Protein AF-A0A935CYV9-F1 (afdb_monomer_lite)

Sequence (121 aa):
MKKIVLFVFLAFAMGACKKTATTETTETKVEETSTSVPMPETESSAVKDYMQAYDAYLIEYTEAMKTKDQAKMVELGNKGKELSAKGSEALKQAQGDDLTKLTEYMKAKTDEFVAISQGKY

Secondary structure (DSSP, 8-state):
-----------------------------------SSPPPP-S-HHHHHHHHHHHHHHHHHHHHHHHT-HHHHHHHHHHHHHHHHHHHHHHHH--HHHHHHHHHHHHHHHHHHHHHHTT--

pLDDT: mean 79.81, std 23.37, range [32.62, 97.94]

Foldseek 3Di:
DDDDDDDDDDDDDDDDDDDDDDPDPPPPPPVCPPQPDDQDDDPDPLLVVLLVLLSVLLVLLLVCLVVVPPVSVVVSVVS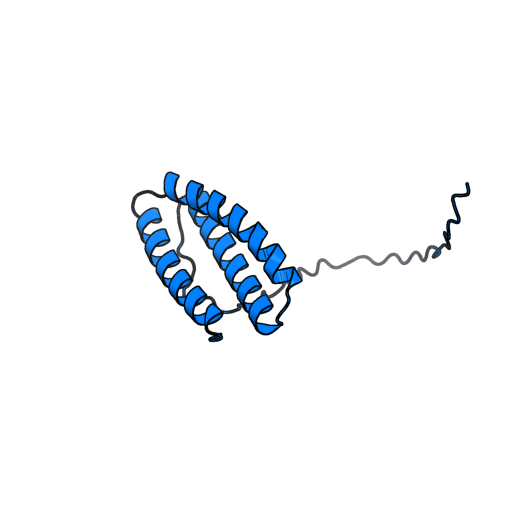VVVSVVSVVVQVVPQDDPSVVSSVVSVVSSVVVSVCSVVVHD

Structure (mmCIF, N/CA/C/O backbone):
data_AF-A0A935CYV9-F1
#
_entry.id   AF-A0A935CYV9-F1
#
loop_
_atom_site.group_PDB
_atom_site.id
_atom_site.type_symbol
_atom_site.label_atom_id
_atom_site.label_alt_id
_atom_site.label_comp_id
_atom_site.label_asym_id
_atom_site.label_entity_id
_atom_site.label_seq_id
_atom_site.pdbx_PDB_ins_code
_atom_site.Cartn_x
_atom_site.Cartn_y
_atom_site.Cartn_z
_atom_site.occupancy
_atom_site.B_iso_or_equiv
_atom_site.auth_seq_id
_atom_site.auth_comp_id
_atom_site.auth_asym_id
_atom_site.auth_atom_id
_atom_site.pdbx_PDB_model_num
ATOM 1 N N . MET A 1 1 ? 35.337 33.307 -17.037 1.00 39.66 1 MET A N 1
ATOM 2 C CA . MET A 1 1 ? 35.035 33.971 -18.333 1.00 39.66 1 MET A CA 1
ATOM 3 C C . MET A 1 1 ? 34.294 32.940 -19.175 1.00 39.66 1 MET A C 1
ATOM 5 O O . MET A 1 1 ? 34.830 31.859 -19.291 1.00 39.66 1 MET A O 1
ATOM 9 N N . LYS A 1 2 ? 33.096 33.101 -19.734 1.00 40.34 2 LYS A N 1
ATOM 10 C CA . LYS A 1 2 ? 32.302 34.258 -20.152 1.00 40.34 2 LYS A CA 1
ATOM 11 C C . LYS A 1 2 ? 30.863 33.739 -20.401 1.00 40.34 2 LYS A C 1
ATOM 13 O O . LYS A 1 2 ? 30.731 32.744 -21.093 1.00 40.34 2 LYS A O 1
ATOM 18 N N . LYS A 1 3 ? 29.873 34.504 -19.915 1.00 42.19 3 LYS A N 1
ATOM 19 C CA . LYS A 1 3 ? 28.583 34.874 -20.552 1.00 42.19 3 LYS A CA 1
ATOM 20 C C . LYS A 1 3 ? 27.553 33.746 -20.794 1.00 42.19 3 LYS A C 1
ATOM 22 O O . LYS A 1 3 ? 27.824 32.834 -21.551 1.00 42.19 3 LYS A O 1
ATOM 27 N N . ILE A 1 4 ? 26.398 33.687 -20.119 1.00 53.44 4 ILE A N 1
ATOM 28 C CA . ILE A 1 4 ? 25.245 34.622 -20.085 1.00 53.44 4 ILE A CA 1
ATOM 29 C C . ILE A 1 4 ? 24.616 34.855 -21.474 1.00 53.44 4 ILE A C 1
ATOM 31 O O . ILE A 1 4 ? 25.193 35.559 -22.297 1.00 53.44 4 ILE A O 1
ATOM 35 N N . VAL A 1 5 ? 23.379 34.338 -21.591 1.00 47.91 5 VAL A N 1
ATOM 36 C CA . VAL A 1 5 ? 22.203 34.843 -22.337 1.00 47.91 5 VA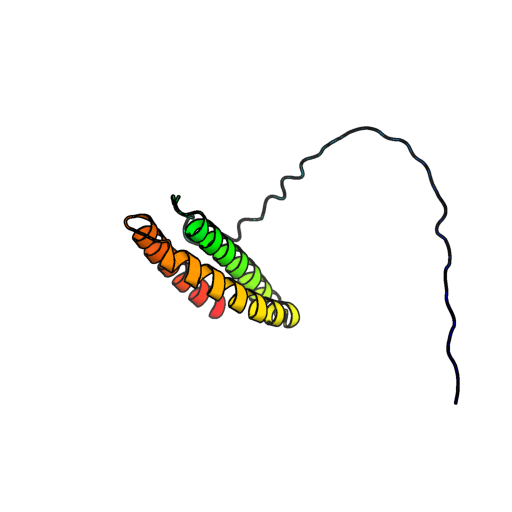L A CA 1
ATOM 37 C C . VAL A 1 5 ? 22.139 34.599 -23.845 1.00 47.91 5 VAL A C 1
ATOM 39 O O . VAL A 1 5 ? 22.907 35.170 -24.608 1.00 47.91 5 VAL A O 1
ATOM 42 N N . LEU A 1 6 ? 21.077 33.904 -24.275 1.00 40.09 6 LEU A N 1
ATOM 43 C CA . LEU A 1 6 ? 20.084 34.546 -25.140 1.00 40.09 6 LEU A CA 1
ATOM 44 C C . LEU A 1 6 ? 18.693 33.912 -24.984 1.00 40.09 6 LEU A C 1
ATOM 46 O O . LEU A 1 6 ? 18.488 32.726 -25.223 1.00 40.09 6 LEU A O 1
ATOM 50 N N . PHE A 1 7 ? 17.757 34.757 -24.563 1.00 47.88 7 PHE A N 1
ATOM 51 C CA . PHE A 1 7 ? 16.315 34.572 -24.628 1.00 47.88 7 PHE A CA 1
ATOM 52 C C . PHE A 1 7 ? 15.857 34.325 -26.069 1.00 47.88 7 PHE A C 1
ATOM 54 O O . PHE A 1 7 ? 16.259 35.058 -26.971 1.00 47.88 7 PHE A O 1
ATOM 61 N N . VAL A 1 8 ? 14.914 33.402 -26.254 1.00 47.12 8 VAL A N 1
ATOM 62 C CA . VAL A 1 8 ? 13.996 33.430 -27.398 1.00 47.12 8 VAL A CA 1
ATOM 63 C C . VAL A 1 8 ? 12.576 33.403 -26.846 1.00 47.12 8 VAL A C 1
ATOM 65 O O . VAL A 1 8 ? 11.997 32.353 -26.591 1.00 47.12 8 VAL A O 1
ATOM 68 N N . PHE A 1 9 ? 12.038 34.602 -26.629 1.00 47.41 9 PHE A N 1
ATOM 69 C CA . PHE A 1 9 ? 10.605 34.836 -26.732 1.00 47.41 9 PHE A CA 1
ATOM 70 C C . PHE A 1 9 ? 10.282 34.939 -28.222 1.00 47.41 9 PHE A C 1
ATOM 72 O O . PHE A 1 9 ? 10.816 35.818 -28.899 1.00 47.41 9 PHE A O 1
ATOM 79 N N . LEU A 1 10 ? 9.380 34.096 -28.720 1.00 45.16 10 LEU A N 1
ATOM 80 C CA . LEU A 1 10 ? 8.602 34.442 -29.901 1.00 45.16 10 LEU A CA 1
ATOM 81 C C . LEU A 1 10 ? 7.129 34.146 -29.630 1.00 45.16 10 LEU A C 1
ATOM 83 O O . LEU A 1 10 ? 6.747 33.047 -29.236 1.00 45.16 10 LEU A O 1
ATOM 87 N N . ALA A 1 11 ? 6.351 35.210 -29.772 1.00 48.66 11 ALA A N 1
ATOM 88 C CA . ALA A 1 11 ? 4.949 35.337 -29.441 1.00 48.66 11 ALA A CA 1
ATOM 89 C C . ALA A 1 11 ? 4.051 34.426 -30.288 1.00 48.66 11 ALA A C 1
ATOM 91 O O . ALA A 1 11 ? 4.236 34.326 -31.500 1.00 48.66 11 ALA A O 1
ATOM 92 N N . PHE A 1 12 ? 3.010 33.872 -29.664 1.00 46.62 12 PHE A N 1
ATOM 93 C CA . PHE A 1 12 ? 1.820 33.427 -30.382 1.00 46.62 12 PHE A CA 1
ATOM 94 C C . PHE A 1 12 ? 0.674 34.385 -30.060 1.00 46.62 12 PHE A C 1
ATOM 96 O O . PHE A 1 12 ? 0.287 34.568 -28.905 1.00 46.62 12 PHE A O 1
ATOM 103 N N . ALA A 1 13 ? 0.232 35.079 -31.104 1.00 57.47 13 ALA A N 1
ATOM 104 C CA . ALA A 1 13 ? -0.743 36.149 -31.064 1.00 57.47 13 ALA A CA 1
ATOM 105 C C . ALA A 1 13 ? -2.147 35.652 -30.693 1.00 57.47 13 ALA A C 1
ATOM 107 O O . ALA A 1 13 ? -2.540 34.520 -30.973 1.00 57.47 13 ALA A O 1
ATOM 108 N N . MET A 1 14 ? -2.896 36.566 -30.082 1.00 56.25 14 MET A N 1
ATOM 109 C CA . MET A 1 14 ? -4.300 36.453 -29.715 1.00 56.25 14 MET A CA 1
ATOM 110 C C . MET A 1 14 ? -5.187 36.067 -30.907 1.00 56.25 14 MET A C 1
ATOM 112 O O . MET A 1 14 ? -5.165 36.721 -31.947 1.00 56.25 14 MET A O 1
ATOM 116 N N . GLY A 1 15 ? -6.055 35.082 -30.691 1.00 41.81 15 GLY A N 1
ATOM 117 C CA . GLY A 1 15 ? -7.263 34.856 -31.475 1.00 41.81 15 GLY A CA 1
ATOM 118 C C . GLY A 1 15 ? -8.446 34.740 -30.521 1.00 41.81 15 GLY A C 1
ATOM 119 O O . GLY A 1 15 ? -8.673 33.688 -29.933 1.00 41.81 15 GLY A O 1
ATOM 120 N N . ALA A 1 16 ? -9.177 35.836 -30.328 1.00 46.56 16 ALA A N 1
ATOM 121 C CA . ALA A 1 16 ? -10.431 35.832 -29.592 1.00 46.56 16 ALA A CA 1
ATOM 122 C C . ALA A 1 16 ? -11.509 35.104 -30.413 1.00 46.56 16 ALA A C 1
ATOM 124 O O . ALA A 1 16 ? -11.941 35.598 -31.452 1.00 46.56 16 ALA A O 1
ATOM 125 N N . CYS A 1 17 ? -11.988 33.964 -29.916 1.00 44.50 17 CYS A N 1
ATOM 126 C CA . CYS A 1 17 ? -13.298 33.434 -30.276 1.00 44.50 17 CYS A CA 1
ATOM 127 C C . CYS A 1 17 ? -14.087 33.157 -28.997 1.00 44.50 17 CYS A C 1
ATOM 129 O O . CYS A 1 17 ? -13.855 32.201 -28.264 1.00 44.50 17 CYS A O 1
ATOM 131 N N . LYS A 1 18 ? -15.023 34.066 -28.737 1.00 49.28 18 LYS A N 1
ATOM 132 C CA . LYS A 1 18 ? -16.114 33.938 -27.781 1.00 49.28 18 LYS A CA 1
ATOM 133 C C . LYS A 1 18 ? -17.003 32.772 -28.227 1.00 49.28 18 LYS A C 1
ATOM 135 O O . LYS A 1 18 ? -17.712 32.905 -29.221 1.00 49.28 18 LYS A O 1
ATOM 140 N N . LYS A 1 19 ? -17.000 31.660 -27.488 1.00 39.03 19 LYS A N 1
ATOM 141 C CA . LYS A 1 19 ? -18.079 30.665 -27.535 1.00 39.03 19 LYS A CA 1
ATOM 142 C C . LYS A 1 19 ? -18.382 30.151 -26.130 1.00 39.03 19 LYS A C 1
ATOM 144 O O . LYS A 1 19 ? -17.541 29.579 -25.451 1.00 39.03 19 LYS A O 1
ATOM 149 N N . THR A 1 20 ? -19.598 30.469 -25.713 1.00 40.00 20 THR A N 1
ATOM 150 C CA . THR A 1 20 ? -20.313 30.010 -24.524 1.00 40.00 20 THR A CA 1
ATOM 151 C C . THR A 1 20 ? -20.707 28.534 -24.665 1.00 40.00 20 THR A C 1
ATOM 153 O O . THR A 1 20 ? -20.994 28.108 -25.783 1.00 40.00 20 THR A O 1
ATOM 156 N N . ALA A 1 21 ? -20.829 27.848 -23.516 1.00 38.59 21 ALA A N 1
ATOM 157 C CA . ALA A 1 21 ? -21.350 26.486 -23.304 1.00 38.59 21 ALA A CA 1
ATOM 158 C C . ALA A 1 21 ? -20.405 25.373 -23.813 1.00 38.59 21 ALA A C 1
ATOM 160 O O . ALA A 1 21 ? -19.901 25.447 -24.924 1.00 38.59 21 ALA A O 1
ATOM 161 N N . THR A 1 22 ? -20.045 24.346 -23.044 1.00 36.22 22 THR A N 1
ATOM 162 C CA . THR A 1 22 ? -20.837 23.566 -22.089 1.00 36.22 22 THR A CA 1
ATOM 163 C C . THR A 1 22 ? -19.895 22.931 -21.065 1.00 36.22 22 THR A C 1
ATOM 165 O O . THR A 1 22 ? -18.804 22.488 -21.414 1.00 36.22 22 THR A O 1
ATOM 168 N N . THR A 1 23 ? -20.331 22.889 -19.806 1.00 43.91 23 THR A N 1
ATOM 16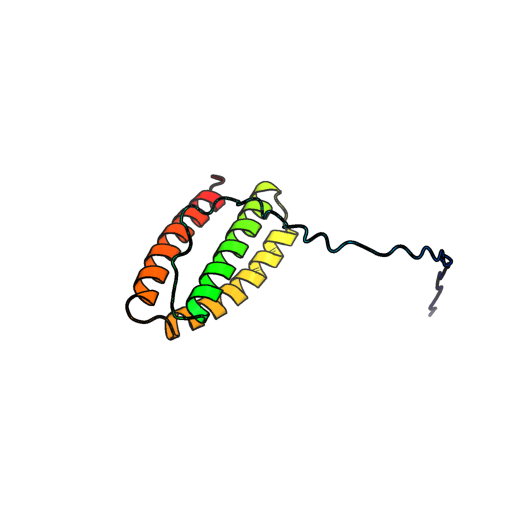9 C CA . THR A 1 23 ? -19.805 21.988 -18.778 1.00 43.91 23 THR A CA 1
ATOM 170 C C . THR A 1 23 ? -20.064 20.557 -19.236 1.00 43.91 23 THR A C 1
ATOM 172 O O . THR A 1 23 ? -21.123 20.001 -18.966 1.00 43.91 23 THR A O 1
ATOM 175 N N . GLU A 1 24 ? -19.134 19.970 -19.978 1.00 36.84 24 GLU A N 1
ATOM 176 C CA . GLU A 1 24 ? -19.025 18.520 -20.023 1.00 36.84 24 GLU A CA 1
ATOM 177 C C . GLU A 1 24 ? -18.179 18.130 -18.820 1.00 36.84 24 GLU A C 1
ATOM 179 O O . GLU A 1 24 ? -16.955 18.259 -18.798 1.00 36.84 24 GLU A O 1
ATOM 184 N N . THR A 1 25 ? -18.885 17.711 -17.772 1.00 44.09 25 THR A N 1
ATOM 185 C CA . THR A 1 25 ? -18.381 16.718 -16.837 1.00 44.09 25 THR A CA 1
ATOM 186 C C . THR A 1 25 ? -17.962 15.525 -17.683 1.00 44.09 25 THR A C 1
ATOM 188 O O . THR A 1 25 ? -18.759 14.638 -17.975 1.00 44.09 25 THR A O 1
ATOM 191 N N . THR A 1 26 ? -16.713 15.530 -18.136 1.00 32.62 26 THR A N 1
ATOM 192 C CA . THR A 1 26 ? -16.036 14.302 -18.507 1.00 32.62 26 THR A CA 1
ATOM 193 C C . THR A 1 26 ? -15.919 13.538 -17.202 1.00 32.62 26 THR A C 1
ATOM 195 O O . THR A 1 26 ? -15.004 13.760 -16.409 1.00 32.62 26 THR A O 1
ATOM 198 N N . GLU A 1 27 ? -16.913 12.688 -16.943 1.00 42.84 27 GLU A N 1
ATOM 199 C CA . GLU A 1 27 ? -16.704 11.471 -16.184 1.00 42.84 27 GLU A CA 1
ATOM 200 C C . GLU A 1 27 ? -15.520 10.788 -16.859 1.00 42.84 27 GLU A C 1
ATOM 202 O O . GLU A 1 27 ? -15.650 10.074 -17.855 1.00 42.84 27 GLU A O 1
ATOM 207 N N . THR A 1 28 ? -14.325 11.078 -16.351 1.00 33.72 28 THR A N 1
ATOM 208 C CA . THR A 1 28 ? -13.198 10.179 -16.471 1.00 33.72 28 THR A CA 1
ATOM 209 C C . THR A 1 28 ? -13.692 8.911 -15.807 1.00 33.72 28 THR A C 1
ATOM 211 O O . THR A 1 28 ? -13.606 8.755 -14.591 1.00 33.72 28 THR A O 1
ATOM 214 N N . LYS A 1 29 ? -14.308 8.043 -16.613 1.00 40.22 29 LYS A N 1
ATOM 215 C CA . LYS A 1 29 ? -14.447 6.632 -16.332 1.00 40.22 29 LYS A CA 1
ATOM 216 C C . LYS A 1 29 ? -13.019 6.172 -16.118 1.00 40.22 29 LYS A C 1
ATOM 218 O O . LYS A 1 29 ? -12.297 5.906 -17.075 1.00 40.22 29 LYS A O 1
ATOM 223 N N . VAL A 1 30 ? -12.600 6.223 -14.857 1.00 38.84 30 VAL A N 1
ATOM 224 C CA . VAL A 1 30 ? -11.447 5.500 -14.361 1.00 38.84 30 VAL A CA 1
ATOM 225 C C . VAL A 1 30 ? -11.759 4.089 -14.807 1.00 38.84 30 VAL A C 1
ATOM 227 O O . VAL A 1 30 ? -12.747 3.497 -14.375 1.00 38.84 30 VAL A O 1
ATOM 230 N N . GLU A 1 31 ? -11.054 3.646 -15.838 1.00 35.81 31 GLU A N 1
ATOM 231 C CA . GLU A 1 31 ? -11.078 2.263 -16.249 1.00 35.81 31 GLU A CA 1
ATOM 232 C C . GLU A 1 31 ? -10.713 1.518 -14.971 1.00 35.81 31 GLU A C 1
ATOM 234 O O . GLU A 1 31 ? -9.599 1.678 -14.466 1.00 35.81 31 GLU A O 1
ATOM 239 N N . GLU A 1 32 ? -11.712 0.884 -14.348 1.00 41.59 32 GLU A N 1
ATOM 240 C CA . GLU A 1 32 ? -11.533 0.087 -13.149 1.00 41.59 32 GLU A CA 1
ATOM 241 C C . GLU A 1 32 ? -10.511 -0.971 -13.535 1.00 41.59 32 GLU A C 1
ATOM 243 O O . GLU A 1 32 ? -10.839 -2.015 -14.095 1.00 41.59 32 GLU A O 1
ATOM 248 N N . THR A 1 33 ? -9.240 -0.679 -13.279 1.00 43.53 33 THR A N 1
ATOM 249 C CA . THR A 1 33 ? -8.246 -1.708 -13.062 1.00 43.53 33 THR A CA 1
ATOM 250 C C . THR A 1 33 ? -8.794 -2.413 -11.837 1.00 43.53 33 THR A C 1
ATOM 252 O O . THR A 1 33 ? -8.685 -1.889 -10.731 1.00 43.53 33 THR A O 1
ATOM 255 N N . SER A 1 34 ? -9.581 -3.463 -12.091 1.00 48.66 34 SER A N 1
ATOM 256 C CA . SER A 1 34 ? -10.439 -4.100 -11.106 1.00 48.66 34 SER A CA 1
ATOM 257 C C . SER A 1 34 ? -9.570 -4.533 -9.953 1.00 48.66 34 SER A C 1
ATOM 259 O O . SER A 1 34 ? -8.853 -5.527 -10.045 1.00 48.66 34 SER A O 1
ATOM 261 N N . THR A 1 35 ? -9.639 -3.775 -8.868 1.00 58.41 35 THR A N 1
ATOM 262 C CA . THR A 1 35 ? -9.132 -4.289 -7.621 1.00 58.41 35 THR A CA 1
ATOM 263 C C . THR A 1 35 ? -10.074 -5.408 -7.189 1.00 58.41 35 THR A C 1
ATOM 265 O O . THR A 1 35 ? -11.290 -5.349 -7.378 1.00 58.41 35 THR A O 1
ATOM 268 N N . SER A 1 36 ? -9.495 -6.497 -6.702 1.00 69.88 36 SER A N 1
ATOM 269 C CA . SER A 1 36 ? -10.161 -7.796 -6.558 1.00 69.88 36 SER A CA 1
ATOM 270 C C . SER A 1 36 ? -11.320 -7.795 -5.559 1.00 69.88 36 SER A C 1
ATOM 272 O O . SER A 1 36 ? -12.166 -8.6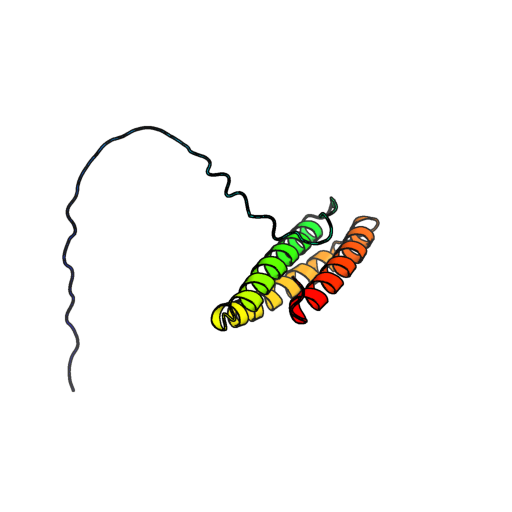90 -5.593 1.00 69.88 36 SER A O 1
ATOM 274 N N . VAL A 1 37 ? -11.371 -6.790 -4.680 1.00 84.94 37 VAL A N 1
ATOM 275 C CA . VAL A 1 37 ? -12.422 -6.620 -3.679 1.00 84.94 37 VAL A CA 1
ATOM 276 C C . VAL A 1 37 ? -12.918 -5.172 -3.624 1.00 84.94 37 VAL A C 1
ATOM 278 O O . VAL A 1 37 ? -12.099 -4.242 -3.652 1.00 84.94 37 VAL A O 1
ATOM 281 N N . PRO A 1 38 ? -14.243 -4.963 -3.502 1.00 90.12 38 PRO A N 1
ATOM 282 C CA . PRO A 1 38 ? -14.809 -3.635 -3.321 1.00 90.12 38 PRO A CA 1
ATOM 283 C C . PRO A 1 38 ? -14.380 -3.047 -1.975 1.00 90.12 38 PRO A C 1
ATOM 285 O O . PRO A 1 38 ? -14.207 -3.761 -0.985 1.00 90.12 38 PRO A O 1
ATOM 288 N N . MET A 1 39 ? -14.226 -1.728 -1.940 1.00 94.62 39 MET A N 1
ATOM 289 C CA . MET A 1 39 ? -13.906 -0.995 -0.720 1.00 94.62 39 MET A CA 1
ATOM 290 C C . MET A 1 39 ? -15.112 -1.002 0.233 1.00 94.62 39 MET A C 1
ATOM 292 O O . MET A 1 39 ? -16.173 -0.512 -0.157 1.00 94.62 39 MET A O 1
ATOM 296 N N . PRO A 1 40 ? -15.005 -1.556 1.456 1.00 94.81 40 PRO A N 1
ATOM 297 C CA . PRO A 1 40 ? -16.066 -1.447 2.448 1.00 94.81 40 PRO A CA 1
ATOM 298 C C . PRO A 1 40 ? -16.264 0.002 2.900 1.00 94.81 40 PRO A C 1
ATOM 300 O O . PRO A 1 40 ? -15.319 0.787 2.957 1.00 94.81 40 PRO A O 1
ATOM 303 N N . GLU A 1 41 ? -17.494 0.332 3.286 1.00 95.44 41 GLU A N 1
ATOM 304 C CA . GLU A 1 41 ? -17.785 1.600 3.955 1.00 95.44 41 GLU A CA 1
ATOM 305 C C . GLU A 1 41 ? -17.287 1.572 5.405 1.00 95.44 41 GLU A C 1
ATOM 307 O O . GLU A 1 41 ? -17.484 0.588 6.132 1.00 95.44 41 GLU A O 1
ATOM 312 N N . THR A 1 42 ? -16.668 2.672 5.825 1.00 94.81 42 THR A N 1
ATOM 313 C CA . THR A 1 42 ? -16.094 2.867 7.160 1.00 94.81 42 THR A CA 1
ATOM 314 C C . THR A 1 42 ? -16.513 4.220 7.714 1.00 94.81 42 THR A C 1
ATOM 316 O O . THR A 1 42 ? -16.678 5.179 6.958 1.00 94.81 42 THR A O 1
ATOM 319 N N . GLU A 1 43 ? -16.627 4.321 9.033 1.00 94.94 43 GLU A N 1
ATOM 320 C CA . GLU A 1 43 ? -16.982 5.581 9.697 1.00 94.94 43 GLU A CA 1
ATOM 321 C C . GLU A 1 43 ? -15.758 6.503 9.844 1.00 94.94 43 GLU A C 1
ATOM 323 O O . GLU A 1 43 ? -15.862 7.729 9.780 1.00 94.94 43 GLU A O 1
ATOM 328 N N . SER A 1 44 ? -14.565 5.924 10.005 1.00 95.94 44 SER A N 1
ATOM 329 C CA . SER A 1 44 ? -13.308 6.664 10.061 1.00 95.94 44 SER A CA 1
ATOM 330 C C . SER A 1 44 ? -12.889 7.161 8.677 1.00 95.94 44 SER A C 1
ATOM 332 O O . SER A 1 44 ? -12.574 6.379 7.774 1.00 95.94 44 SER A O 1
ATOM 334 N N . SER A 1 45 ? -12.785 8.485 8.534 1.00 96.06 45 SER A N 1
ATOM 335 C CA . SER A 1 45 ? -12.240 9.108 7.325 1.00 96.06 45 SER A CA 1
ATOM 336 C C . SER A 1 45 ? -10.777 8.733 7.093 1.00 96.06 45 SER A C 1
ATOM 338 O O . SER A 1 45 ? -10.381 8.543 5.953 1.00 96.06 45 SER A O 1
ATOM 340 N N . ALA A 1 46 ? -9.975 8.558 8.151 1.00 97.19 46 ALA A N 1
ATOM 341 C CA . ALA A 1 46 ? -8.577 8.146 8.009 1.00 97.19 46 ALA A CA 1
ATOM 342 C C . ALA A 1 46 ? -8.447 6.724 7.443 1.00 97.19 46 ALA A C 1
ATOM 344 O O . ALA A 1 46 ? -7.565 6.466 6.624 1.00 97.19 46 ALA A O 1
ATOM 345 N N . VAL A 1 47 ? -9.338 5.812 7.850 1.00 97.75 47 VAL A N 1
ATOM 346 C CA . VAL A 1 47 ? -9.399 4.451 7.298 1.00 97.75 47 VAL A CA 1
ATOM 347 C C . VAL A 1 47 ? -9.791 4.493 5.823 1.00 97.75 47 VAL A C 1
ATOM 349 O O . VAL A 1 47 ? -9.079 3.926 4.991 1.00 97.75 47 VAL A O 1
ATOM 352 N N . LYS A 1 48 ? -10.847 5.241 5.485 1.00 96.75 48 LYS A N 1
ATOM 353 C CA . LYS A 1 48 ? -11.293 5.439 4.100 1.00 96.75 48 LYS A CA 1
ATOM 354 C C . LYS A 1 48 ? -10.193 6.033 3.216 1.00 96.75 48 LYS A C 1
ATOM 356 O O . LYS A 1 48 ? -9.891 5.481 2.159 1.00 96.75 48 LYS A O 1
ATOM 361 N N . ASP A 1 49 ? -9.540 7.097 3.676 1.00 96.94 49 ASP A N 1
ATOM 362 C CA . ASP A 1 49 ? -8.453 7.772 2.959 1.00 96.94 49 ASP A CA 1
ATOM 363 C C . ASP A 1 49 ? -7.272 6.834 2.692 1.00 96.94 49 ASP A C 1
ATOM 365 O O . ASP A 1 49 ? -6.654 6.886 1.626 1.00 96.94 49 ASP A O 1
ATOM 369 N N . TYR A 1 50 ? -6.929 5.976 3.657 1.00 97.94 50 TYR A N 1
ATOM 370 C CA . TYR A 1 50 ? -5.861 4.999 3.483 1.00 97.94 50 TYR A CA 1
ATOM 371 C C . TYR A 1 50 ? -6.230 3.929 2.451 1.00 97.94 50 TYR A C 1
ATOM 373 O O . TYR A 1 50 ? -5.420 3.634 1.574 1.00 97.94 50 TYR A O 1
ATOM 381 N N . MET A 1 51 ? -7.450 3.390 2.505 1.00 97.06 51 MET A N 1
ATOM 382 C CA . MET A 1 51 ? -7.924 2.382 1.551 1.00 97.06 51 MET A CA 1
ATOM 383 C C . MET A 1 51 ? -7.975 2.924 0.118 1.00 97.06 51 MET A C 1
ATOM 385 O O . MET A 1 51 ? -7.528 2.250 -0.809 1.00 97.06 51 MET A O 1
ATOM 389 N N . GLN A 1 52 ? -8.431 4.168 -0.055 1.00 96.31 52 GLN A N 1
ATOM 390 C CA . GLN A 1 52 ? -8.413 4.871 -1.341 1.00 96.31 52 GLN A CA 1
ATOM 391 C C . GLN A 1 52 ? -6.993 5.107 -1.858 1.00 96.31 52 GLN A C 1
ATOM 393 O O . GLN A 1 52 ? -6.709 4.861 -3.030 1.00 96.31 52 GLN A O 1
ATOM 398 N N . ALA A 1 53 ? -6.084 5.556 -0.988 1.00 97.00 53 ALA A N 1
ATOM 399 C CA . ALA A 1 53 ? -4.688 5.751 -1.360 1.00 97.00 53 ALA A CA 1
ATOM 400 C C . ALA A 1 53 ? -4.008 4.428 -1.750 1.00 97.00 53 ALA A C 1
ATOM 402 O O . ALA A 1 53 ? -3.183 4.414 -2.664 1.00 97.00 53 ALA A O 1
ATOM 403 N N . TYR A 1 54 ? -4.359 3.322 -1.087 1.00 97.00 54 TYR A N 1
ATOM 404 C CA . TYR A 1 54 ? -3.831 1.999 -1.411 1.00 97.00 54 TYR A CA 1
ATOM 405 C C . TYR A 1 54 ? -4.323 1.505 -2.776 1.00 97.00 54 TYR A C 1
ATOM 407 O O . TYR A 1 54 ? -3.527 0.993 -3.559 1.00 97.00 54 TYR A O 1
ATOM 415 N N . ASP A 1 55 ? -5.599 1.717 -3.106 1.00 95.69 55 ASP A N 1
ATOM 416 C CA . ASP A 1 55 ? -6.132 1.367 -4.428 1.00 95.69 55 ASP A CA 1
ATOM 417 C C . ASP A 1 55 ? -5.454 2.152 -5.542 1.00 95.69 55 ASP A C 1
ATOM 419 O O . ASP A 1 55 ? -4.967 1.560 -6.503 1.00 95.69 55 ASP A O 1
ATOM 423 N N . ALA A 1 56 ? -5.336 3.472 -5.386 1.00 95.19 56 ALA A N 1
ATOM 424 C CA . ALA A 1 56 ? -4.611 4.300 -6.346 1.00 95.19 56 ALA A CA 1
ATOM 425 C C . ALA A 1 56 ? -3.155 3.829 -6.514 1.00 95.19 56 ALA A C 1
ATOM 427 O O . ALA A 1 56 ? -2.645 3.756 -7.634 1.00 95.19 56 ALA A O 1
ATOM 428 N N . TYR A 1 57 ? -2.501 3.446 -5.413 1.00 96.25 57 TYR A N 1
ATOM 429 C CA . TYR A 1 57 ? -1.156 2.883 -5.445 1.00 96.25 57 TYR A CA 1
ATOM 430 C C . TYR A 1 57 ? -1.087 1.576 -6.245 1.00 96.25 57 TYR A C 1
ATOM 432 O O . TYR A 1 57 ? -0.188 1.431 -7.071 1.00 96.25 57 TYR A O 1
ATOM 440 N N . LEU A 1 58 ? -2.018 0.635 -6.043 1.00 95.06 58 LEU A N 1
ATOM 441 C CA . LEU A 1 58 ? -2.040 -0.632 -6.785 1.00 95.06 58 LEU A CA 1
ATOM 442 C C . LEU A 1 58 ? -2.295 -0.438 -8.278 1.00 95.06 58 LEU A C 1
ATOM 444 O O . LEU A 1 58 ? -1.662 -1.116 -9.089 1.00 95.06 58 LEU A O 1
ATOM 448 N N . ILE A 1 59 ? -3.173 0.496 -8.645 1.00 94.06 59 ILE A N 1
ATOM 449 C CA . ILE A 1 59 ? -3.442 0.838 -10.047 1.00 94.06 59 ILE A CA 1
ATOM 450 C C . ILE A 1 59 ? -2.152 1.328 -10.707 1.00 94.06 59 ILE A C 1
ATOM 452 O O . ILE A 1 59 ? -1.692 0.759 -11.698 1.00 94.06 59 ILE A O 1
ATOM 456 N N . GLU A 1 60 ? -1.505 2.326 -10.109 1.00 95.19 60 GLU A N 1
ATOM 457 C CA . GLU A 1 60 ? -0.267 2.882 -10.648 1.00 95.19 60 GLU A CA 1
ATOM 458 C C . GLU A 1 60 ? 0.893 1.879 -10.636 1.00 95.19 60 GLU A C 1
ATOM 460 O O . GLU A 1 60 ? 1.697 1.860 -11.570 1.00 95.19 60 GLU A O 1
ATOM 465 N N . TYR A 1 61 ? 0.977 1.029 -9.608 1.00 94.50 61 TYR A N 1
ATOM 466 C CA . TYR A 1 61 ? 1.957 -0.053 -9.524 1.00 94.50 61 TYR A CA 1
ATOM 467 C C . TYR A 1 61 ? 1.755 -1.072 -10.646 1.00 94.50 61 TYR A C 1
ATOM 469 O O . TYR A 1 61 ? 2.712 -1.441 -11.328 1.00 94.50 61 TYR A O 1
ATOM 477 N N . THR A 1 62 ? 0.509 -1.470 -10.896 1.00 94.62 62 THR A N 1
ATOM 478 C CA . THR A 1 62 ? 0.148 -2.369 -11.996 1.00 94.62 62 THR A CA 1
ATOM 479 C C . THR A 1 62 ? 0.534 -1.774 -13.342 1.00 94.62 62 THR A C 1
ATOM 481 O O . THR A 1 62 ? 1.157 -2.450 -14.161 1.00 94.62 62 THR A O 1
ATOM 484 N N . GLU A 1 63 ? 0.211 -0.502 -13.573 1.00 94.50 63 GLU A N 1
ATOM 485 C CA . GLU A 1 63 ? 0.604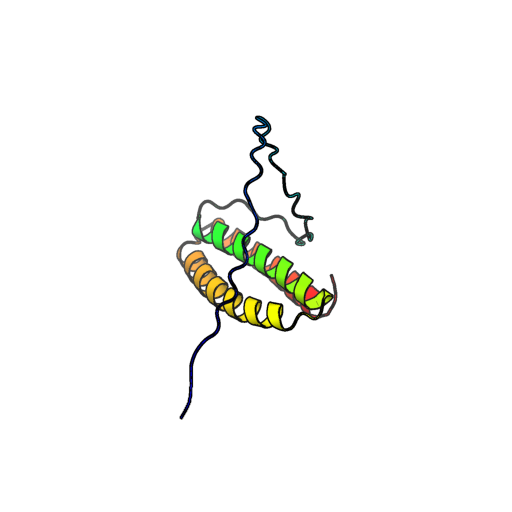 0.203 -14.792 1.00 94.50 63 GLU A CA 1
ATOM 486 C C . GLU A 1 63 ? 2.122 0.242 -14.958 1.00 94.50 63 GLU A C 1
ATOM 488 O O . GLU A 1 63 ? 2.624 -0.132 -16.016 1.00 94.50 63 GLU A O 1
ATOM 493 N N . ALA A 1 64 ? 2.862 0.630 -13.916 1.00 95.00 64 ALA A N 1
ATOM 494 C CA . ALA A 1 64 ? 4.318 0.697 -13.958 1.00 95.00 64 ALA A CA 1
ATOM 495 C C . ALA A 1 64 ? 4.946 -0.679 -14.242 1.00 95.00 64 ALA A C 1
ATOM 497 O O . ALA A 1 64 ? 5.921 -0.772 -14.991 1.00 95.00 64 ALA A O 1
ATOM 498 N N . MET A 1 65 ? 4.380 -1.761 -13.691 1.00 92.56 65 MET A N 1
ATOM 499 C CA . MET A 1 65 ? 4.810 -3.135 -13.977 1.00 92.56 65 MET A CA 1
ATOM 500 C C . MET A 1 65 ? 4.537 -3.525 -15.437 1.00 92.56 65 MET A C 1
ATOM 502 O O . MET A 1 65 ? 5.403 -4.122 -16.080 1.00 92.56 65 MET A O 1
ATOM 506 N N . LYS A 1 66 ? 3.366 -3.166 -15.980 1.00 93.38 66 LYS A N 1
ATOM 507 C CA . LYS A 1 66 ? 2.981 -3.444 -17.376 1.00 93.38 66 LYS A CA 1
ATOM 508 C C . LYS A 1 66 ? 3.860 -2.686 -18.375 1.00 93.38 66 LYS A C 1
ATOM 510 O O . LYS A 1 66 ? 4.284 -3.257 -19.379 1.00 93.38 66 LYS A O 1
ATOM 515 N N . THR A 1 67 ? 4.160 -1.418 -18.102 1.00 95.25 67 THR A N 1
ATOM 516 C CA . THR A 1 67 ? 4.928 -0.542 -19.004 1.00 95.25 67 THR A CA 1
ATOM 517 C C . THR A 1 67 ? 6.436 -0.597 -18.776 1.00 95.25 67 THR A C 1
ATOM 519 O O . THR A 1 67 ? 7.193 -0.098 -19.608 1.00 95.25 67 THR A O 1
ATOM 522 N N . LYS A 1 68 ? 6.890 -1.224 -17.681 1.00 94.31 68 LYS A N 1
ATOM 523 C CA . LYS A 1 68 ? 8.292 -1.226 -17.228 1.00 94.31 68 LYS A CA 1
ATOM 524 C C . LYS A 1 68 ? 8.839 0.192 -17.012 1.00 94.31 68 LYS A C 1
ATOM 526 O O . LYS A 1 68 ? 10.026 0.446 -17.228 1.00 94.31 68 LYS A O 1
ATOM 531 N N . ASP A 1 69 ? 7.975 1.112 -16.592 1.00 95.88 69 ASP A N 1
ATOM 532 C CA . ASP A 1 69 ? 8.317 2.514 -16.370 1.00 95.88 69 ASP A CA 1
ATOM 533 C C . ASP A 1 69 ? 9.118 2.684 -15.070 1.00 95.88 69 ASP A C 1
ATOM 535 O O . ASP A 1 69 ? 8.581 2.689 -13.960 1.00 95.88 69 ASP A O 1
ATOM 539 N N . GLN A 1 70 ? 10.437 2.828 -15.213 1.00 93.12 70 GLN A N 1
ATOM 540 C CA . GLN A 1 70 ? 11.341 3.005 -14.077 1.00 93.12 70 GLN A CA 1
ATOM 541 C C . GLN A 1 70 ? 11.140 4.342 -13.352 1.00 93.12 70 GLN A C 1
ATOM 543 O O . GLN A 1 70 ? 11.377 4.405 -12.147 1.00 93.12 70 GLN A O 1
ATOM 548 N N . ALA A 1 71 ? 10.696 5.398 -14.043 1.00 95.19 71 ALA A N 1
ATOM 549 C CA . ALA A 1 71 ? 10.415 6.680 -13.401 1.00 95.19 71 ALA A CA 1
ATOM 550 C C . ALA A 1 71 ? 9.176 6.555 -12.509 1.00 95.19 71 ALA A C 1
ATOM 552 O O . ALA A 1 71 ? 9.224 6.926 -11.334 1.00 95.19 71 ALA A O 1
ATOM 553 N N . LYS A 1 72 ? 8.119 5.911 -13.017 1.00 95.31 72 LYS A N 1
ATOM 554 C CA . LYS A 1 72 ? 6.906 5.634 -12.241 1.00 95.31 72 LYS A CA 1
ATOM 555 C C . LYS A 1 72 ? 7.183 4.726 -11.040 1.00 95.31 72 LYS A C 1
ATOM 557 O O . LYS A 1 72 ? 6.648 4.963 -9.962 1.00 95.31 72 LYS A O 1
ATOM 562 N N . MET A 1 73 ? 8.101 3.762 -11.161 1.00 93.44 73 MET A N 1
ATOM 563 C CA . MET A 1 73 ? 8.563 2.959 -10.015 1.00 93.44 73 MET A CA 1
ATOM 564 C C . MET A 1 73 ? 9.249 3.794 -8.923 1.00 93.44 73 MET A C 1
ATOM 566 O O . MET A 1 73 ? 9.046 3.542 -7.734 1.00 93.44 73 MET A O 1
ATOM 570 N N . VAL A 1 74 ? 10.041 4.805 -9.294 1.00 94.94 74 VAL A N 1
ATOM 571 C CA . VAL A 1 74 ? 10.653 5.728 -8.321 1.00 94.94 74 VAL A CA 1
ATOM 572 C C . VAL A 1 74 ? 9.587 6.594 -7.644 1.00 94.94 74 VAL A C 1
ATOM 574 O O . VAL A 1 74 ? 9.620 6.760 -6.422 1.00 94.94 74 VAL A O 1
ATOM 577 N N . GLU A 1 75 ? 8.618 7.108 -8.404 1.00 96.06 75 GLU A N 1
ATOM 578 C CA . GLU A 1 75 ? 7.486 7.870 -7.862 1.00 96.06 75 GLU A CA 1
ATOM 579 C C . GLU A 1 75 ? 6.648 7.035 -6.887 1.00 96.06 75 GLU A C 1
ATOM 581 O O . GLU A 1 75 ? 6.344 7.493 -5.782 1.00 96.06 75 GLU A O 1
ATOM 586 N N . LEU A 1 76 ? 6.365 5.779 -7.238 1.00 96.31 76 LEU A N 1
ATOM 587 C CA . LEU A 1 76 ? 5.711 4.808 -6.363 1.00 96.31 76 LEU A CA 1
ATOM 588 C C . LEU A 1 76 ? 6.510 4.574 -5.078 1.00 96.31 76 LEU A C 1
ATOM 590 O O . LEU A 1 76 ? 5.926 4.470 -4.003 1.00 96.31 76 LEU A O 1
ATOM 594 N N . GLY A 1 77 ? 7.843 4.571 -5.135 1.00 94.19 77 GLY A N 1
ATOM 595 C CA . GLY A 1 77 ? 8.683 4.524 -3.935 1.00 94.19 77 GLY A CA 1
ATOM 596 C C . GLY A 1 77 ? 8.432 5.692 -2.968 1.00 94.19 77 GLY A C 1
ATOM 597 O O . GLY A 1 77 ? 8.459 5.506 -1.750 1.00 94.19 77 GLY A O 1
ATOM 598 N N . ASN A 1 78 ? 8.139 6.890 -3.483 1.00 93.44 78 ASN A N 1
ATOM 599 C CA . ASN A 1 78 ? 7.761 8.039 -2.656 1.00 93.44 78 ASN A CA 1
ATOM 600 C C . ASN A 1 78 ? 6.316 7.933 -2.157 1.00 93.44 78 ASN A C 1
ATOM 602 O O . ASN A 1 78 ? 6.082 8.137 -0.964 1.00 93.44 78 ASN A O 1
ATOM 606 N N . LYS A 1 79 ? 5.370 7.535 -3.018 1.00 95.69 79 LYS A N 1
ATOM 607 C CA . LYS A 1 79 ? 3.971 7.295 -2.623 1.00 95.69 79 LYS A CA 1
ATOM 608 C C . LYS A 1 79 ? 3.850 6.219 -1.547 1.00 95.69 79 LYS A C 1
ATOM 610 O O . LYS A 1 79 ? 3.065 6.378 -0.623 1.00 95.69 79 LYS A O 1
ATOM 615 N N . GLY A 1 80 ? 4.691 5.185 -1.580 1.00 94.94 80 GLY A N 1
ATOM 616 C CA . GLY A 1 80 ? 4.750 4.160 -0.536 1.00 94.94 80 GLY A CA 1
ATOM 617 C C . GLY A 1 80 ? 5.083 4.721 0.854 1.00 94.94 80 GLY A C 1
ATOM 618 O O . GLY A 1 80 ? 4.568 4.231 1.858 1.00 94.94 80 GLY A O 1
ATOM 619 N N . LYS A 1 81 ? 5.889 5.790 0.939 1.00 94.50 81 LYS A N 1
ATOM 620 C CA . LYS A 1 81 ? 6.183 6.467 2.216 1.00 94.50 81 LYS A CA 1
ATOM 621 C C . LYS A 1 81 ? 4.969 7.235 2.737 1.00 94.50 81 LYS A C 1
ATOM 623 O O . LYS A 1 81 ? 4.666 7.151 3.924 1.00 94.50 81 LYS A O 1
ATOM 628 N N . GLU A 1 82 ? 4.271 7.955 1.859 1.00 94.38 82 GLU A N 1
ATOM 629 C CA . GLU A 1 82 ? 3.027 8.653 2.212 1.00 94.38 82 GLU A CA 1
ATOM 630 C C . GLU A 1 82 ? 1.941 7.661 2.643 1.00 94.38 82 GLU A C 1
ATOM 632 O O . GLU A 1 82 ? 1.291 7.844 3.671 1.00 94.38 82 GLU A O 1
ATOM 637 N N . LEU A 1 83 ? 1.804 6.567 1.897 1.00 96.69 83 LEU A N 1
ATOM 638 C CA . LEU A 1 83 ? 0.873 5.487 2.180 1.00 96.69 83 LEU A CA 1
ATOM 639 C C . LEU A 1 83 ? 1.147 4.849 3.548 1.00 96.69 83 LEU A C 1
ATOM 641 O O . LEU A 1 83 ? 0.212 4.610 4.304 1.00 96.69 83 LEU A O 1
ATOM 645 N N . SER A 1 84 ? 2.416 4.653 3.916 1.00 95.88 84 SER A N 1
ATOM 646 C CA . SER A 1 84 ? 2.802 4.171 5.250 1.00 95.88 84 SER A CA 1
ATOM 647 C C . SER A 1 84 ? 2.390 5.136 6.374 1.00 95.88 84 SER A C 1
ATOM 649 O O . SER A 1 84 ? 1.882 4.710 7.417 1.00 95.88 84 SER A O 1
ATOM 651 N N . ALA A 1 85 ? 2.531 6.448 6.153 1.00 96.44 85 ALA A N 1
ATOM 652 C CA . ALA A 1 85 ? 2.065 7.457 7.104 1.00 96.44 85 ALA A CA 1
ATOM 653 C C . ALA A 1 85 ? 0.533 7.436 7.249 1.00 96.44 85 ALA A C 1
ATOM 655 O O . ALA A 1 85 ? 0.027 7.414 8.372 1.00 96.44 85 ALA A O 1
ATOM 656 N N . LYS A 1 86 ? -0.203 7.363 6.130 1.00 97.06 86 LYS A N 1
ATOM 657 C CA . LYS A 1 86 ? -1.669 7.220 6.123 1.00 97.06 86 LYS A CA 1
ATOM 658 C C . LYS A 1 86 ? -2.121 5.930 6.807 1.00 97.06 86 LYS A C 1
ATOM 660 O O . LYS A 1 86 ? -3.038 5.975 7.615 1.00 97.06 86 LYS A O 1
ATOM 665 N N . GLY A 1 87 ? -1.447 4.809 6.557 1.00 97.19 87 GLY A N 1
ATOM 666 C CA . GLY A 1 87 ? -1.754 3.522 7.186 1.00 97.19 87 GLY A CA 1
ATOM 667 C C . GLY A 1 87 ? -1.538 3.547 8.696 1.00 97.19 87 GLY A C 1
ATOM 668 O O . GLY A 1 87 ? -2.363 3.043 9.453 1.00 97.19 87 GLY A O 1
ATOM 669 N N . SER A 1 88 ? -0.475 4.212 9.151 1.00 96.12 88 SER A N 1
ATOM 670 C CA . SER A 1 88 ? -0.233 4.418 10.582 1.00 96.12 88 SER A CA 1
ATOM 671 C C . SER A 1 88 ? -1.335 5.249 11.239 1.00 96.12 88 SER A C 1
ATOM 673 O O . SER A 1 88 ? -1.707 4.976 12.376 1.00 96.12 88 SER A O 1
ATOM 675 N N . GLU A 1 89 ? -1.857 6.263 10.548 1.00 96.56 89 GLU A N 1
ATOM 676 C CA . GLU A 1 89 ? -2.957 7.081 11.060 1.00 96.56 89 GLU A CA 1
ATOM 677 C C . GLU A 1 89 ? -4.292 6.330 11.042 1.00 96.56 89 GLU A C 1
ATOM 679 O O . GLU A 1 89 ? -5.001 6.316 12.047 1.00 96.56 89 GLU A O 1
ATOM 684 N N . ALA A 1 90 ? -4.585 5.621 9.950 1.00 97.44 90 ALA A N 1
ATOM 685 C CA . ALA A 1 90 ? -5.744 4.747 9.836 1.00 97.44 90 ALA A CA 1
ATOM 686 C C . ALA A 1 90 ? -5.781 3.726 10.975 1.00 97.44 90 ALA A C 1
ATOM 688 O O . ALA A 1 90 ? -6.806 3.592 11.627 1.00 97.44 90 ALA A O 1
ATOM 689 N N . LEU A 1 91 ? -4.659 3.071 11.292 1.00 94.88 91 LEU A N 1
ATOM 690 C CA . LEU A 1 91 ? -4.590 2.090 12.379 1.00 94.88 91 LEU A CA 1
ATOM 691 C C . LEU A 1 91 ? -4.808 2.688 13.774 1.00 94.88 91 LEU A C 1
ATOM 693 O O . LEU A 1 91 ? -5.332 2.000 14.644 1.00 94.88 91 LEU A O 1
ATOM 697 N N . LYS A 1 92 ? -4.426 3.949 14.014 1.00 96.19 92 LYS A N 1
ATOM 698 C CA . LYS A 1 92 ? -4.710 4.618 15.298 1.00 96.19 92 LYS A CA 1
ATOM 699 C C . LYS A 1 92 ? -6.189 4.953 15.460 1.00 96.19 92 LYS A C 1
ATOM 701 O O . LYS A 1 92 ? -6.680 4.987 16.585 1.00 96.19 92 LYS A O 1
ATOM 706 N N . GLN A 1 93 ? -6.865 5.266 14.357 1.00 94.81 93 GLN A N 1
ATOM 707 C CA . GLN A 1 93 ? -8.269 5.676 14.362 1.00 94.81 93 GLN A CA 1
ATOM 708 C C . GLN A 1 93 ? -9.234 4.506 14.162 1.00 94.81 93 GLN A C 1
ATOM 710 O O . GLN A 1 93 ? -10.381 4.590 14.597 1.00 94.81 93 GLN A O 1
ATOM 715 N N . ALA A 1 94 ? -8.775 3.420 13.540 1.00 94.81 94 ALA A N 1
ATOM 716 C CA . ALA A 1 94 ? -9.547 2.214 13.313 1.00 94.81 94 ALA A CA 1
ATOM 717 C C . ALA A 1 94 ? -9.933 1.573 14.648 1.00 94.81 94 ALA A C 1
ATOM 719 O O . ALA A 1 94 ? -9.085 1.177 15.449 1.00 94.81 94 ALA A O 1
ATOM 720 N N . GLN A 1 95 ? -11.235 1.451 14.877 1.00 92.69 95 GLN A N 1
ATOM 721 C CA . GLN A 1 95 ? -11.799 0.835 16.071 1.00 92.69 95 GLN A CA 1
ATOM 722 C C . GLN A 1 95 ? -12.974 -0.053 15.680 1.00 92.69 95 GLN A C 1
ATOM 724 O O . GLN A 1 95 ? -13.643 0.194 14.679 1.00 92.69 95 GLN A O 1
ATOM 729 N N . GLY A 1 96 ? -13.233 -1.085 16.486 1.00 94.69 96 GLY A N 1
ATOM 730 C CA . GLY A 1 96 ? -14.377 -1.976 16.301 1.00 94.69 96 GLY A CA 1
ATOM 731 C C . GLY A 1 96 ? -14.475 -2.541 14.881 1.00 94.69 96 GLY A C 1
ATOM 732 O O . GLY A 1 96 ? -13.564 -3.219 14.403 1.00 94.69 96 GLY A O 1
ATOM 733 N N . ASP A 1 97 ? -15.596 -2.255 14.226 1.00 96.06 97 ASP A N 1
ATOM 734 C CA . ASP A 1 97 ? -15.918 -2.750 12.887 1.00 96.06 97 ASP A CA 1
ATOM 735 C C . ASP A 1 97 ? -14.973 -2.203 11.801 1.00 96.06 97 ASP A C 1
ATOM 737 O O . ASP A 1 97 ? -14.507 -2.963 10.953 1.00 96.06 97 ASP A O 1
ATOM 741 N N . ASP A 1 98 ? -14.578 -0.926 11.880 1.00 96.19 98 ASP A N 1
ATOM 742 C CA . ASP A 1 98 ? -13.650 -0.314 10.917 1.00 96.19 98 ASP A CA 1
ATOM 743 C C . ASP A 1 98 ? -12.284 -1.012 10.913 1.00 96.19 98 ASP A C 1
ATOM 745 O O . ASP A 1 98 ? -11.675 -1.183 9.858 1.00 96.19 98 ASP A O 1
ATOM 749 N N . LEU A 1 99 ? -11.804 -1.465 12.078 1.00 96.44 99 LEU A N 1
ATOM 750 C CA . LEU A 1 99 ? -10.545 -2.210 12.172 1.00 96.44 99 LEU A CA 1
ATOM 751 C C . LEU A 1 99 ? -10.644 -3.584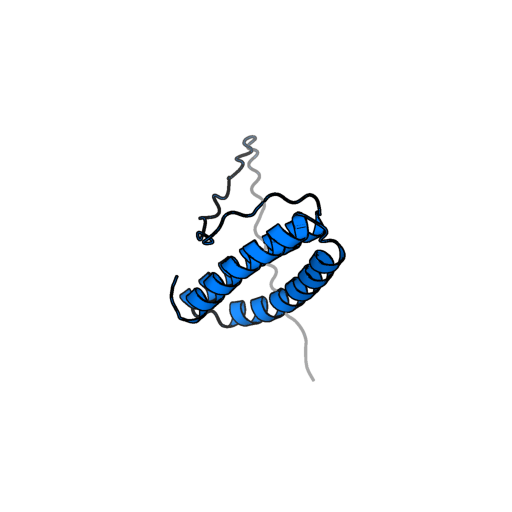 11.500 1.00 96.44 99 LEU A C 1
ATOM 753 O O . LEU A 1 99 ? -9.697 -4.019 10.840 1.00 96.44 99 LEU A O 1
ATOM 757 N N . THR A 1 100 ? -11.786 -4.254 11.650 1.00 97.00 100 THR A N 1
ATOM 758 C CA . THR A 1 100 ? -12.044 -5.556 11.019 1.00 97.00 100 THR A CA 1
ATOM 759 C C . THR A 1 100 ? -12.105 -5.397 9.503 1.00 97.00 100 THR A C 1
ATOM 761 O O . THR A 1 100 ? -11.334 -6.041 8.791 1.00 97.00 100 THR A O 1
ATOM 764 N N . LYS A 1 101 ? -12.917 -4.450 9.019 1.00 96.50 101 LYS A N 1
ATOM 765 C CA . LYS A 1 101 ? -13.033 -4.100 7.596 1.00 96.50 101 LYS A CA 1
ATOM 766 C C . LYS A 1 101 ? -11.692 -3.727 6.982 1.00 96.50 101 LYS A C 1
ATOM 768 O O . LYS A 1 101 ? -11.340 -4.248 5.928 1.00 96.50 101 LYS A O 1
ATOM 773 N N . LEU A 1 102 ? -10.921 -2.869 7.653 1.00 96.88 102 LEU A N 1
ATOM 774 C CA . LEU A 1 102 ? -9.589 -2.490 7.196 1.00 96.88 102 LEU A CA 1
ATOM 775 C C . LEU A 1 102 ? -8.671 -3.714 7.097 1.00 96.88 102 LEU A C 1
ATOM 777 O O . LEU A 1 102 ? -7.978 -3.881 6.100 1.00 96.88 102 LEU A O 1
ATOM 781 N N . THR A 1 103 ? -8.671 -4.589 8.103 1.00 95.69 103 THR A N 1
ATOM 782 C CA . THR A 1 103 ? -7.812 -5.783 8.124 1.00 95.69 103 THR A CA 1
ATOM 783 C C . THR A 1 103 ? -8.147 -6.743 6.982 1.00 95.69 103 THR A C 1
ATOM 785 O O . THR A 1 103 ? -7.248 -7.182 6.262 1.00 95.69 103 THR A O 1
ATOM 788 N N . GLU A 1 104 ? -9.429 -7.053 6.787 1.00 96.06 104 GLU A N 1
ATOM 789 C CA . GLU A 1 104 ? -9.897 -7.944 5.719 1.00 96.06 104 GLU A CA 1
ATOM 790 C C . GLU A 1 104 ? -9.598 -7.368 4.336 1.00 96.06 104 GLU A C 1
ATOM 792 O O . GLU A 1 104 ? -9.044 -8.053 3.471 1.00 96.06 104 GLU A O 1
ATOM 797 N N . TYR A 1 105 ? -9.888 -6.082 4.158 1.00 96.31 105 TYR A N 1
ATOM 798 C CA . TYR A 1 105 ? -9.598 -5.362 2.931 1.00 96.31 105 TYR A CA 1
ATOM 799 C C . TYR A 1 105 ? -8.105 -5.380 2.597 1.00 96.31 105 TYR A C 1
ATOM 801 O O . TYR A 1 105 ? -7.707 -5.762 1.496 1.00 96.31 105 TYR A O 1
ATOM 809 N N . MET A 1 106 ? -7.255 -5.026 3.564 1.00 95.75 106 MET A N 1
ATOM 810 C CA . MET A 1 106 ? -5.809 -4.982 3.360 1.00 95.75 106 MET A CA 1
ATOM 811 C C . MET A 1 106 ? -5.212 -6.358 3.098 1.00 95.75 106 MET A C 1
ATOM 813 O O . MET A 1 106 ? -4.245 -6.462 2.343 1.00 95.75 106 MET A O 1
ATOM 817 N N . LYS A 1 107 ? -5.787 -7.422 3.668 1.00 95.44 107 LYS A N 1
ATOM 818 C CA . LYS A 1 107 ? -5.395 -8.787 3.325 1.00 95.44 107 LYS A CA 1
ATOM 819 C C . LYS A 1 107 ? -5.642 -9.072 1.841 1.00 95.44 107 LYS A C 1
ATOM 821 O O . LYS A 1 107 ? -4.717 -9.502 1.157 1.00 95.44 107 LYS A O 1
ATOM 826 N N . ALA A 1 108 ? -6.846 -8.800 1.345 1.00 94.56 108 ALA A N 1
ATOM 827 C CA . ALA A 1 108 ? -7.180 -9.029 -0.058 1.00 94.56 108 ALA A CA 1
ATOM 828 C C . ALA A 1 108 ? -6.300 -8.190 -1.002 1.00 94.56 108 ALA A C 1
ATOM 830 O O . ALA A 1 108 ? -5.750 -8.712 -1.970 1.00 94.56 108 ALA A O 1
ATOM 831 N N . LYS A 1 109 ? -6.076 -6.913 -0.675 1.00 94.19 109 LYS A N 1
ATOM 832 C CA . LYS A 1 109 ? -5.219 -6.023 -1.474 1.00 94.19 109 LYS A CA 1
ATOM 833 C C . LYS A 1 109 ? -3.735 -6.404 -1.413 1.00 94.19 109 LYS A C 1
ATOM 835 O O . LYS A 1 109 ? -3.011 -6.196 -2.381 1.00 94.19 109 LYS A O 1
ATOM 840 N N . THR A 1 110 ? -3.276 -7.014 -0.319 1.00 93.44 110 THR A N 1
ATOM 841 C CA . THR A 1 110 ? -1.926 -7.601 -0.240 1.00 93.44 110 THR A CA 1
ATOM 842 C C . THR A 1 110 ? -1.802 -8.815 -1.158 1.00 93.44 110 THR A C 1
ATOM 844 O O . THR A 1 110 ? -0.807 -8.941 -1.871 1.00 93.44 110 THR A O 1
ATOM 847 N N . ASP A 1 111 ? -2.808 -9.693 -1.171 1.00 93.06 111 ASP A N 1
ATOM 848 C CA . ASP A 1 111 ? -2.835 -10.853 -2.067 1.00 93.06 111 ASP A CA 1
ATOM 849 C C . ASP A 1 111 ? -2.823 -10.390 -3.546 1.00 93.06 111 ASP A C 1
ATOM 851 O O . ASP A 1 111 ? -2.091 -10.942 -4.373 1.00 93.06 111 ASP A O 1
ATOM 855 N N . GLU A 1 112 ? -3.537 -9.305 -3.860 1.00 93.50 112 GLU A N 1
ATOM 856 C CA . GLU A 1 112 ? -3.519 -8.642 -5.169 1.00 93.50 112 GLU A CA 1
ATOM 857 C C . GLU A 1 112 ? -2.149 -8.038 -5.517 1.00 93.50 112 GLU A C 1
ATOM 859 O O . GLU A 1 112 ? -1.608 -8.316 -6.588 1.00 93.50 112 GLU A O 1
ATOM 864 N N . PHE A 1 113 ? -1.530 -7.284 -4.602 1.00 93.69 113 PHE A N 1
ATOM 865 C CA . PHE A 1 113 ? -0.173 -6.757 -4.782 1.00 93.69 113 PHE A CA 1
ATOM 866 C C . PHE A 1 113 ? 0.832 -7.871 -5.105 1.00 93.69 113 PHE A C 1
ATOM 868 O O . PHE A 1 113 ? 1.641 -7.743 -6.028 1.00 93.69 113 PHE A O 1
ATOM 875 N N . VAL A 1 114 ? 0.767 -8.990 -4.373 1.00 94.12 114 VAL A N 1
ATOM 876 C CA . VAL A 1 114 ? 1.622 -10.157 -4.618 1.00 94.12 114 VAL A CA 1
ATOM 877 C C . VAL A 1 114 ? 1.377 -10.715 -6.019 1.00 94.12 114 VAL A C 1
ATOM 879 O O . VAL A 1 114 ? 2.348 -10.980 -6.731 1.00 94.12 114 VAL A O 1
ATOM 882 N N . ALA A 1 115 ? 0.122 -10.852 -6.452 1.00 93.69 115 ALA A N 1
ATOM 883 C CA . ALA A 1 115 ? -0.200 -11.301 -7.804 1.00 93.69 115 ALA A CA 1
ATOM 884 C C . ALA A 1 115 ? 0.403 -10.367 -8.873 1.00 93.69 115 ALA A C 1
ATOM 886 O O . ALA A 1 115 ? 1.146 -10.839 -9.740 1.00 93.69 115 ALA A O 1
ATOM 887 N N . ILE A 1 116 ? 0.199 -9.051 -8.743 1.00 93.00 116 ILE A N 1
ATOM 888 C CA . ILE A 1 116 ? 0.737 -8.038 -9.666 1.00 93.00 116 ILE A CA 1
ATOM 889 C C . ILE A 1 116 ? 2.268 -8.111 -9.722 1.00 93.00 116 ILE A C 1
ATOM 891 O O . ILE A 1 116 ? 2.855 -8.121 -10.807 1.00 93.00 116 ILE A O 1
ATOM 895 N N . SER A 1 117 ? 2.929 -8.229 -8.565 1.00 90.75 117 SER A N 1
ATOM 896 C CA . SER A 1 117 ? 4.395 -8.321 -8.472 1.00 90.75 117 SER A CA 1
ATOM 897 C C . SER A 1 117 ? 4.968 -9.568 -9.165 1.00 90.75 117 SER A C 1
ATOM 899 O O . SER A 1 117 ? 6.103 -9.557 -9.637 1.00 90.75 117 SER A O 1
ATOM 901 N N . GLN A 1 118 ? 4.165 -10.631 -9.277 1.00 93.62 118 GLN A N 1
ATOM 902 C CA . GLN A 1 118 ? 4.490 -11.865 -9.998 1.00 93.62 118 GLN A CA 1
ATOM 903 C C . GLN A 1 118 ? 4.125 -11.805 -11.488 1.00 93.62 118 GLN A C 1
ATOM 905 O O . GLN A 1 118 ? 4.267 -12.807 -12.191 1.00 93.62 118 GLN A O 1
ATOM 910 N N . GLY A 1 119 ? 3.641 -10.663 -11.980 1.00 90.69 119 GLY A N 1
ATOM 911 C CA . GLY A 1 119 ? 3.213 -10.505 -13.365 1.00 90.69 119 GLY A CA 1
ATOM 912 C C . GLY A 1 119 ? 1.808 -11.036 -13.656 1.00 90.69 119 GLY A C 1
ATOM 913 O O . GLY A 1 119 ? 1.498 -11.308 -14.813 1.00 90.69 119 GLY A O 1
ATOM 914 N N . LYS A 1 120 ? 0.978 -11.237 -12.626 1.00 87.12 120 LYS A N 1
ATOM 915 C CA . LYS A 1 120 ? -0.420 -11.662 -12.760 1.00 87.12 120 LYS A CA 1
ATOM 916 C C . LYS A 1 120 ? -1.303 -10.434 -12.568 1.00 87.12 120 LYS A C 1
ATOM 918 O O . LYS A 1 120 ? -1.393 -9.913 -11.461 1.00 87.12 120 LYS A O 1
ATOM 923 N N . TYR A 1 121 ? -1.911 -9.977 -13.650 1.00 75.94 121 TYR A N 1
ATOM 924 C CA . TYR A 1 121 ? -2.778 -8.802 -13.706 1.00 75.94 121 TYR A CA 1
ATOM 925 C C . TYR A 1 121 ? -3.975 -9.073 -14.602 1.00 75.94 121 TYR A C 1
ATOM 927 O O . TYR A 1 121 ? -3.865 -9.984 -15.456 1.00 75.94 121 TYR A O 1
#

Radius of gyration: 21.96 Å; chains: 1; bounding box: 56×48×48 Å